Protein AF-A0A972TJZ1-F1 (afdb_monomer)

Solvent-accessible surface area (backbone atoms only — not comparable to full-atom values): 3662 Å² total; per-residue (Å²): 132,60,82,85,76,45,54,73,68,56,48,52,54,37,45,74,42,97,48,83,61,58,38,73,68,55,51,52,50,51,54,50,51,54,53,50,52,52,53,51,51,52,32,61,65,42,48,95,33,91,94,36,73,93,48,38,81,84,51,109

Structure (mmCIF, N/CA/C/O backbone):
data_AF-A0A972TJZ1-F1
#
_entry.id   AF-A0A972TJZ1-F1
#
loop_
_atom_site.group_PDB
_atom_site.id
_atom_site.type_symbol
_a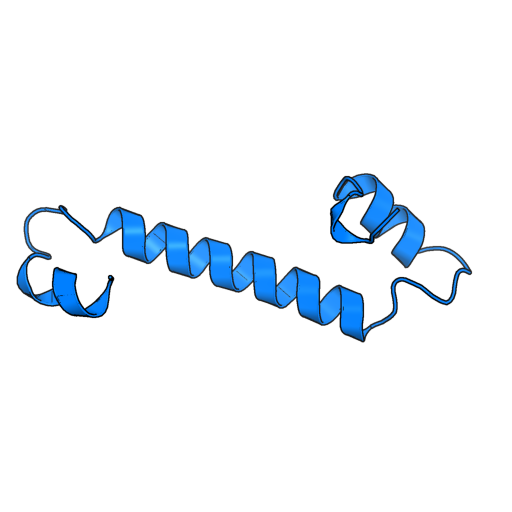tom_site.label_atom_id
_atom_site.label_alt_id
_atom_site.label_comp_id
_atom_site.label_asym_id
_atom_site.label_entity_id
_atom_site.label_seq_id
_atom_site.pdbx_PDB_ins_code
_a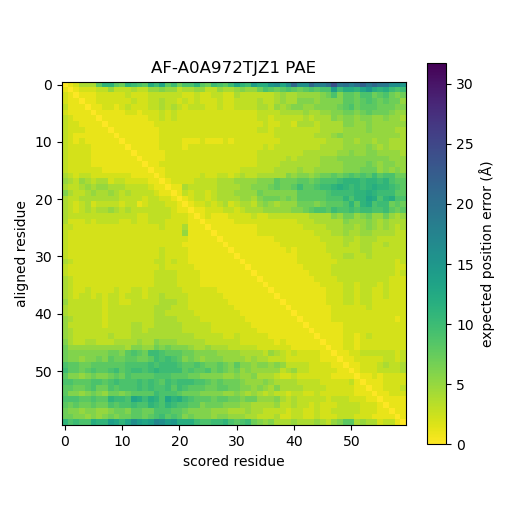tom_site.Cartn_x
_atom_site.Cartn_y
_atom_site.Cartn_z
_atom_site.occupancy
_atom_site.B_iso_or_equiv
_atom_site.auth_seq_id
_atom_site.auth_comp_id
_atom_site.auth_asym_id
_atom_site.auth_atom_id
_atom_site.pdbx_PDB_model_num
ATOM 1 N N . MET A 1 1 ? -15.251 13.283 7.605 1.00 70.69 1 MET A N 1
ATOM 2 C CA . MET A 1 1 ? -13.826 13.136 7.258 1.00 70.69 1 MET A CA 1
ATOM 3 C C . MET A 1 1 ? -13.617 11.704 6.803 1.00 70.69 1 MET A C 1
ATOM 5 O O . MET A 1 1 ? -14.020 10.799 7.534 1.00 70.69 1 MET A O 1
ATOM 9 N N . ALA A 1 2 ? -13.139 11.499 5.578 1.00 90.31 2 ALA A N 1
ATOM 10 C CA . ALA A 1 2 ? -12.860 10.171 5.045 1.00 90.31 2 ALA A CA 1
ATOM 11 C C . ALA A 1 2 ? -11.608 9.582 5.715 1.00 90.31 2 ALA A C 1
ATOM 13 O O . ALA A 1 2 ? -10.789 10.312 6.269 1.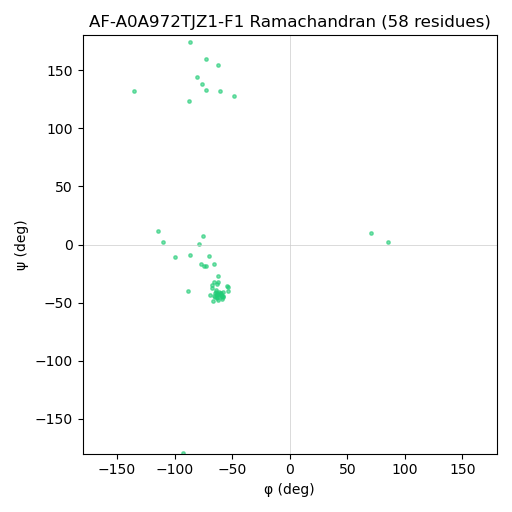00 90.31 2 ALA A O 1
ATOM 14 N N . LEU A 1 3 ? -11.442 8.254 5.676 1.00 91.75 3 LEU A N 1
ATOM 15 C CA . LEU A 1 3 ? -10.242 7.604 6.227 1.00 91.75 3 LEU A CA 1
ATOM 16 C C . LEU A 1 3 ? -8.958 8.043 5.506 1.00 91.75 3 LEU A C 1
ATOM 18 O O . LEU A 1 3 ? -7.897 8.046 6.116 1.00 91.75 3 LEU A O 1
ATOM 22 N N . THR A 1 4 ? -9.078 8.437 4.238 1.00 94.25 4 THR A N 1
ATOM 23 C CA . THR A 1 4 ? -7.998 8.960 3.391 1.00 94.25 4 THR A CA 1
ATOM 24 C C . THR A 1 4 ? -7.551 10.369 3.766 1.00 94.25 4 THR A C 1
ATOM 26 O O . THR A 1 4 ? -6.462 10.769 3.379 1.00 94.25 4 THR A O 1
ATOM 29 N N . ASP A 1 5 ? -8.368 11.113 4.515 1.00 95.38 5 ASP A N 1
ATOM 30 C CA . ASP A 1 5 ? -8.035 12.475 4.949 1.00 95.38 5 ASP A CA 1
ATOM 31 C C . ASP A 1 5 ? -7.219 12.478 6.256 1.00 95.38 5 ASP A C 1
ATOM 33 O O . ASP A 1 5 ? -6.760 13.528 6.700 1.00 95.38 5 ASP A O 1
ATOM 37 N N . LEU A 1 6 ? -7.081 11.318 6.910 1.00 95.25 6 LEU A N 1
ATOM 38 C CA . LEU A 1 6 ? -6.329 11.165 8.152 1.00 95.25 6 LEU A CA 1
ATOM 39 C C . LEU A 1 6 ? -4.834 11.048 7.858 1.00 95.25 6 LEU A C 1
ATOM 41 O O . LEU A 1 6 ? -4.418 10.365 6.922 1.00 95.25 6 LEU A O 1
ATOM 45 N N . SER A 1 7 ? -4.004 11.610 8.734 1.00 96.44 7 SER A N 1
ATOM 46 C CA . SER A 1 7 ? -2.597 11.221 8.771 1.00 96.44 7 SER A CA 1
ATOM 47 C C . SER A 1 7 ? -2.462 9.735 9.124 1.00 96.44 7 SER A C 1
ATOM 49 O O . SER A 1 7 ? -3.294 9.159 9.833 1.00 96.44 7 SER A O 1
ATOM 51 N N . ILE A 1 8 ? -1.356 9.112 8.705 1.00 95.56 8 ILE A N 1
ATOM 52 C CA . ILE A 1 8 ? -1.049 7.715 9.056 1.00 95.56 8 ILE A CA 1
ATOM 53 C C . ILE A 1 8 ? -1.106 7.505 10.575 1.00 95.56 8 ILE A C 1
ATOM 55 O O . ILE A 1 8 ? -1.651 6.512 11.051 1.00 95.56 8 ILE A O 1
ATOM 59 N N . LYS A 1 9 ? -0.614 8.473 11.354 1.00 96.94 9 LYS A N 1
ATOM 60 C CA . LYS A 1 9 ? -0.652 8.416 12.817 1.00 96.94 9 LYS A CA 1
ATOM 61 C C . LYS A 1 9 ? -2.086 8.381 13.353 1.00 96.94 9 LYS A C 1
ATOM 63 O O . LYS A 1 9 ? -2.389 7.546 14.200 1.00 96.94 9 LYS A O 1
ATOM 68 N N . GLU A 1 10 ? -2.964 9.255 12.867 1.00 95.75 10 GLU A N 1
ATOM 69 C CA . GLU A 1 10 ? -4.370 9.299 13.293 1.00 95.75 10 GLU A CA 1
ATOM 70 C C . GLU A 1 10 ? -5.119 8.027 12.902 1.00 95.75 10 GLU A C 1
ATOM 72 O O . GLU A 1 10 ? -5.861 7.473 13.714 1.00 95.75 10 GLU A O 1
ATOM 77 N N . PHE A 1 11 ? -4.887 7.527 11.689 1.00 95.62 11 PHE A N 1
ATOM 78 C CA . PHE A 1 11 ? -5.478 6.282 11.219 1.00 95.62 11 PHE A CA 1
ATOM 79 C C . PHE A 1 11 ? -5.073 5.091 12.107 1.00 95.62 11 PHE A C 1
ATOM 81 O O . PHE A 1 11 ? -5.933 4.314 12.529 1.00 95.62 11 PHE A O 1
ATOM 88 N N . LEU A 1 12 ? -3.788 4.979 12.466 1.00 94.81 12 LEU A N 1
ATOM 89 C CA . LEU A 1 12 ? -3.276 3.916 13.341 1.00 94.81 12 LEU A CA 1
ATOM 90 C C . LEU A 1 12 ? -3.823 4.019 14.769 1.00 94.81 12 LEU A C 1
ATOM 92 O O . LEU A 1 12 ? -4.272 3.019 15.326 1.00 94.81 12 LEU A O 1
ATOM 96 N N . VAL A 1 13 ? -3.851 5.225 15.345 1.00 95.81 13 VAL A N 1
ATOM 97 C CA . VAL A 1 13 ? -4.448 5.458 16.672 1.00 95.81 13 VAL A CA 1
ATOM 98 C C . VAL A 1 13 ? -5.925 5.066 16.676 1.00 95.81 13 VAL A C 1
ATOM 100 O O . VAL A 1 13 ? -6.383 4.401 17.602 1.00 95.81 13 VAL A O 1
ATOM 103 N N . LYS A 1 14 ? -6.673 5.426 15.627 1.00 94.88 14 LYS A N 1
ATOM 104 C CA . LYS A 1 14 ? -8.094 5.084 15.517 1.00 94.88 14 LYS A CA 1
ATOM 105 C C . LYS A 1 14 ? -8.314 3.581 15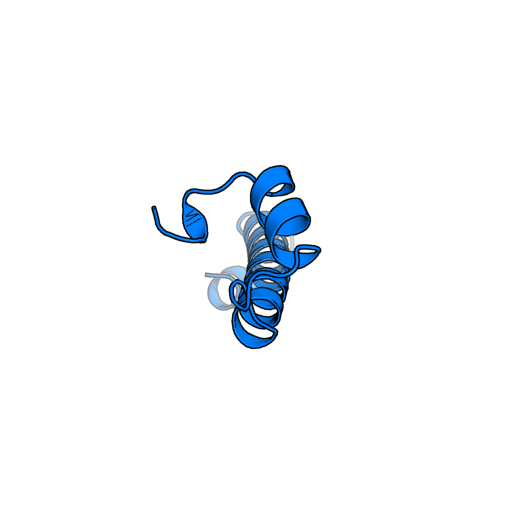.336 1.00 94.88 14 LYS A C 1
ATOM 107 O O . LYS A 1 14 ? -9.238 3.039 15.933 1.00 94.88 14 LYS A O 1
ATOM 112 N N . THR A 1 15 ? -7.451 2.909 14.578 1.00 94.06 15 THR A N 1
ATOM 113 C CA . THR A 1 15 ? -7.462 1.443 14.416 1.00 94.06 15 THR A CA 1
ATOM 114 C C . THR A 1 15 ? -7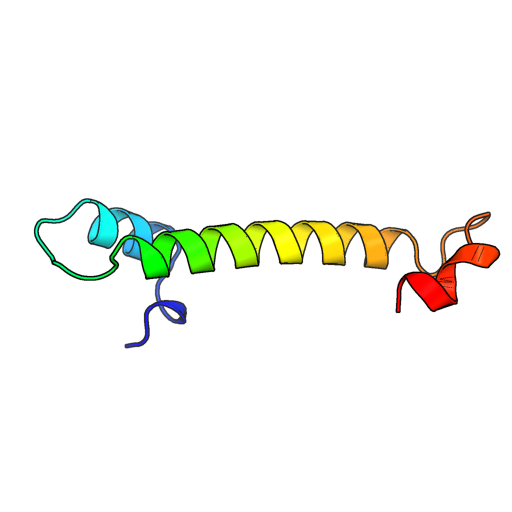.274 0.723 15.752 1.00 94.06 15 THR A C 1
ATOM 116 O O . THR A 1 15 ? -7.955 -0.255 16.025 1.00 94.06 15 THR A O 1
ATOM 119 N N . ALA A 1 16 ? -6.369 1.217 16.599 1.00 94.62 16 ALA A N 1
ATOM 120 C CA . ALA A 1 16 ? -6.085 0.634 17.911 1.00 94.62 16 ALA A CA 1
ATOM 121 C C . ALA A 1 16 ? -7.122 1.001 18.994 1.00 94.62 16 ALA A C 1
ATOM 123 O O . ALA A 1 16 ? -6.968 0.618 20.153 1.00 94.62 16 ALA A O 1
ATOM 124 N N . SER A 1 17 ? -8.145 1.784 18.646 1.00 94.56 17 SER A N 1
ATOM 125 C CA . SER A 1 17 ? -9.175 2.233 19.583 1.00 94.56 17 SER A CA 1
ATOM 126 C C . SER A 1 17 ? -10.319 1.220 19.717 1.00 94.56 17 SER A C 1
ATOM 128 O O . SER A 1 17 ? -10.424 0.265 18.957 1.00 94.56 17 SER A O 1
ATOM 130 N N . ASN A 1 18 ? -11.253 1.485 20.635 1.00 94.25 18 ASN A N 1
ATOM 131 C CA . ASN A 1 18 ? -12.499 0.715 20.761 1.00 94.25 18 ASN A CA 1
ATOM 132 C C . ASN A 1 18 ? -13.533 1.036 19.656 1.00 94.25 18 ASN A C 1
ATOM 134 O O . ASN A 1 18 ? -14.688 0.622 19.750 1.00 94.25 18 ASN A O 1
ATOM 138 N N . SER A 1 19 ? -13.167 1.827 18.640 1.00 90.00 19 SER A N 1
ATOM 139 C CA . SER A 1 19 ? -14.052 2.154 17.522 1.00 90.00 19 SER A CA 1
ATOM 140 C C . SER A 1 19 ? -14.153 0.976 16.544 1.00 90.00 19 SER A C 1
ATOM 142 O O . SER A 1 19 ? -13.127 0.406 16.186 1.00 90.00 19 SER A O 1
ATOM 144 N N . PRO A 1 20 ? -15.349 0.647 16.021 1.00 86.94 20 PRO A N 1
ATOM 145 C CA . PRO A 1 20 ? -15.496 -0.404 15.011 1.00 86.94 20 PRO A CA 1
ATOM 146 C C . PRO A 1 20 ? -14.912 -0.029 13.631 1.00 86.94 20 PRO A C 1
ATOM 148 O O . PRO A 1 20 ? -14.849 -0.880 12.745 1.00 86.94 20 PRO A O 1
ATOM 151 N N . VAL A 1 21 ? -14.517 1.236 13.415 1.00 89.25 21 VAL A N 1
ATOM 152 C CA . VAL A 1 21 ? -13.945 1.742 12.154 1.00 89.25 21 VAL A CA 1
ATOM 153 C C . VAL A 1 21 ? -12.725 2.626 12.447 1.00 89.25 21 VAL A C 1
ATOM 155 O O . VAL A 1 21 ? -12.854 3.586 13.215 1.00 89.25 21 VAL A O 1
ATOM 158 N N . PRO A 1 22 ? -11.578 2.434 11.765 1.00 90.06 22 PRO A N 1
ATOM 159 C CA . PRO A 1 22 ? -11.335 1.546 10.620 1.00 90.06 22 PRO A CA 1
ATOM 160 C C . PRO A 1 22 ? -11.298 0.058 10.992 1.00 90.06 22 PRO A C 1
ATOM 162 O O . PRO A 1 22 ? -10.649 -0.338 11.952 1.00 90.06 22 PRO A O 1
ATOM 165 N N . GLY A 1 23 ? -12.007 -0.757 10.206 1.00 91.56 23 GLY A N 1
ATOM 166 C CA . GLY A 1 23 ? -12.039 -2.213 10.365 1.00 91.56 23 GLY A CA 1
ATOM 167 C C . GLY A 1 23 ? -10.983 -2.918 9.508 1.00 91.56 23 GLY A C 1
ATOM 168 O O . GLY A 1 23 ? -10.265 -2.282 8.734 1.00 91.56 23 GLY A O 1
ATOM 169 N N . GLY A 1 24 ? -10.935 -4.253 9.580 1.00 93.19 24 GLY A N 1
ATOM 170 C CA . GLY A 1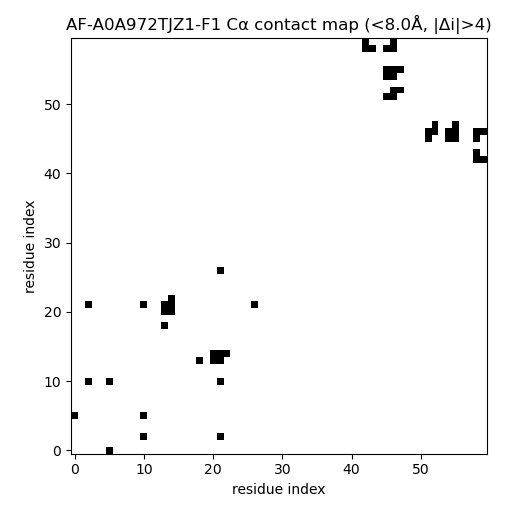 24 ? -9.934 -5.063 8.868 1.00 93.19 24 GLY A CA 1
ATOM 171 C C . GLY A 1 24 ? -9.874 -4.815 7.355 1.00 93.19 24 GLY A C 1
ATOM 172 O O . GLY A 1 24 ? -8.787 -4.763 6.788 1.00 93.19 24 GLY A O 1
ATOM 173 N N . GLY A 1 25 ? -11.017 -4.563 6.706 1.00 94.81 25 GLY A N 1
ATOM 174 C CA . GLY A 1 25 ? -11.056 -4.217 5.280 1.00 94.81 25 GLY A CA 1
ATOM 175 C C . GLY A 1 25 ? -10.362 -2.889 4.954 1.00 94.81 25 GLY A C 1
ATOM 176 O O . GLY A 1 25 ? -9.642 -2.798 3.965 1.00 94.81 25 GLY A O 1
ATOM 177 N N . SER A 1 26 ? -10.510 -1.870 5.807 1.00 94.88 26 SER A N 1
ATOM 178 C CA . SER A 1 26 ? -9.825 -0.582 5.634 1.00 94.88 26 SER A CA 1
ATOM 179 C C . SER A 1 26 ? -8.313 -0.710 5.819 1.00 94.88 26 SER A C 1
ATOM 181 O O . SER A 1 26 ? -7.554 -0.045 5.120 1.00 94.88 26 SER A O 1
ATOM 183 N N . ILE A 1 27 ? -7.875 -1.587 6.727 1.00 94.69 27 ILE A N 1
ATOM 184 C CA . ILE A 1 27 ? -6.455 -1.907 6.919 1.00 94.69 27 ILE A CA 1
ATOM 185 C C . ILE A 1 27 ? -5.896 -2.621 5.694 1.00 94.69 27 ILE A C 1
ATOM 187 O O . ILE A 1 27 ? -4.879 -2.193 5.159 1.00 94.69 27 ILE A O 1
ATOM 191 N N . ALA A 1 28 ? -6.594 -3.650 5.206 1.00 96.56 28 ALA A N 1
ATOM 192 C CA . ALA A 1 28 ? -6.202 -4.365 3.997 1.00 96.56 28 ALA A CA 1
ATOM 193 C C . ALA A 1 28 ? -6.101 -3.423 2.785 1.00 96.56 28 ALA A C 1
ATOM 195 O O . ALA A 1 28 ? -5.138 -3.503 2.026 1.00 96.56 28 ALA A O 1
ATOM 196 N N . ALA A 1 29 ? -7.044 -2.485 2.643 1.00 96.00 29 ALA A N 1
ATOM 197 C CA . ALA A 1 29 ? -7.011 -1.475 1.589 1.00 96.00 29 ALA A CA 1
ATOM 198 C C . ALA A 1 29 ? -5.788 -0.548 1.702 1.00 96.00 29 ALA A C 1
ATOM 200 O O . ALA A 1 29 ? -5.116 -0.313 0.700 1.00 96.00 29 ALA A O 1
ATOM 201 N N . LEU A 1 30 ? -5.456 -0.059 2.905 1.00 95.62 30 LEU A N 1
ATOM 202 C CA . LEU A 1 30 ? -4.256 0.759 3.112 1.00 95.62 30 LEU A CA 1
ATOM 203 C C . LEU A 1 30 ? -2.976 -0.032 2.806 1.00 95.62 30 LEU A C 1
ATOM 205 O O . LEU A 1 30 ? -2.090 0.478 2.126 1.00 95.62 30 LEU A O 1
ATOM 209 N N . SER A 1 31 ? -2.885 -1.286 3.257 1.00 96.25 31 SER A N 1
ATOM 210 C CA . SER A 1 31 ? -1.746 -2.159 2.953 1.00 96.25 31 SER A CA 1
ATOM 211 C C . SER A 1 31 ? -1.581 -2.385 1.448 1.00 96.25 31 SER A C 1
ATOM 213 O O . SER A 1 31 ? -0.465 -2.291 0.939 1.00 96.25 31 SER A O 1
ATOM 215 N N . ALA A 1 32 ? -2.679 -2.625 0.725 1.00 97.88 32 ALA A N 1
ATOM 216 C CA . ALA A 1 32 ? -2.662 -2.770 -0.727 1.00 97.88 32 ALA A CA 1
ATOM 217 C C . ALA A 1 32 ? -2.234 -1.474 -1.434 1.00 97.88 32 ALA A C 1
ATOM 219 O O . ALA A 1 32 ? -1.432 -1.529 -2.362 1.00 97.88 32 ALA A O 1
ATOM 220 N N . ALA A 1 33 ? -2.705 -0.312 -0.972 1.00 97.00 33 ALA A N 1
ATOM 221 C CA . ALA A 1 33 ? -2.313 0.981 -1.530 1.00 97.00 33 ALA A CA 1
ATOM 222 C C . ALA A 1 33 ? -0.810 1.256 -1.352 1.00 97.00 33 ALA A C 1
ATOM 224 O O . ALA A 1 33 ? -0.146 1.682 -2.294 1.00 97.00 33 ALA A O 1
ATOM 225 N N . VAL A 1 34 ? -0.251 0.954 -0.173 1.00 96.94 34 VAL A N 1
ATOM 226 C CA . VAL A 1 34 ? 1.194 1.083 0.074 1.00 96.94 34 VAL A CA 1
ATOM 227 C C . VAL A 1 34 ? 1.984 0.138 -0.834 1.00 96.94 34 VAL A C 1
ATOM 229 O O . VAL A 1 34 ? 2.941 0.575 -1.473 1.00 96.94 34 VAL A O 1
ATOM 232 N N . ALA A 1 35 ? 1.565 -1.124 -0.957 1.00 98.19 35 ALA A N 1
ATOM 233 C CA . ALA A 1 35 ? 2.199 -2.075 -1.869 1.00 98.19 35 ALA A CA 1
ATOM 234 C C . ALA A 1 35 ? 2.162 -1.590 -3.331 1.00 98.19 35 ALA A C 1
ATOM 236 O O . ALA A 1 35 ? 3.197 -1.573 -3.993 1.00 98.19 35 ALA A O 1
ATOM 237 N N . ALA A 1 36 ? 1.005 -1.123 -3.809 1.00 98.06 36 ALA A N 1
ATOM 238 C CA . ALA A 1 36 ? 0.851 -0.595 -5.162 1.00 98.06 36 ALA A CA 1
ATOM 239 C C . ALA A 1 36 ? 1.736 0.636 -5.407 1.00 98.06 36 ALA A C 1
ATOM 241 O O . ALA A 1 36 ? 2.379 0.726 -6.447 1.00 98.06 36 ALA A O 1
ATOM 242 N N . SER A 1 37 ? 1.839 1.545 -4.431 1.00 97.88 37 SER A N 1
ATOM 243 C CA . SER A 1 37 ? 2.699 2.731 -4.545 1.00 97.88 37 SER A CA 1
ATOM 244 C C . SER A 1 37 ? 4.186 2.381 -4.678 1.00 97.88 37 SER A C 1
ATOM 246 O O . SER A 1 37 ? 4.919 3.043 -5.411 1.00 97.88 37 SER A O 1
ATOM 248 N N . LEU A 1 38 ? 4.638 1.303 -4.024 1.00 98.00 38 LEU A N 1
ATOM 249 C CA . LEU A 1 38 ? 5.998 0.788 -4.188 1.00 98.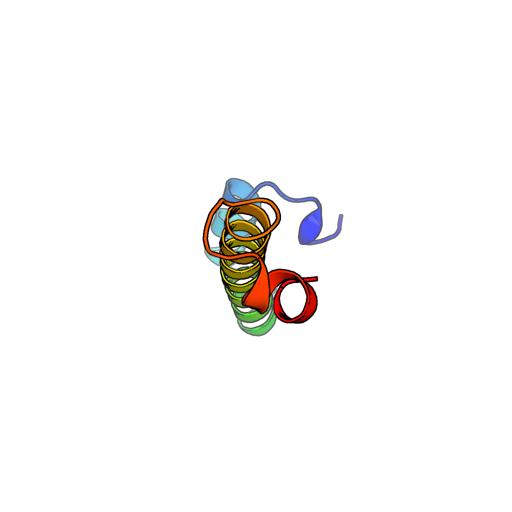00 38 LEU A CA 1
ATOM 250 C C . LEU A 1 38 ? 6.207 0.187 -5.580 1.00 98.00 38 LEU A C 1
ATOM 252 O O . LEU A 1 38 ? 7.229 0.461 -6.206 1.00 98.00 38 LEU A O 1
ATOM 256 N N . SER A 1 39 ? 5.248 -0.595 -6.083 1.00 96.75 39 SER A N 1
ATOM 257 C CA . SER A 1 39 ? 5.292 -1.115 -7.455 1.00 96.75 39 SER A CA 1
ATOM 258 C C . SER A 1 39 ? 5.348 0.013 -8.486 1.00 96.75 39 SER A C 1
ATOM 260 O O . SER A 1 39 ? 6.181 -0.025 -9.388 1.00 96.75 39 SER A O 1
ATOM 262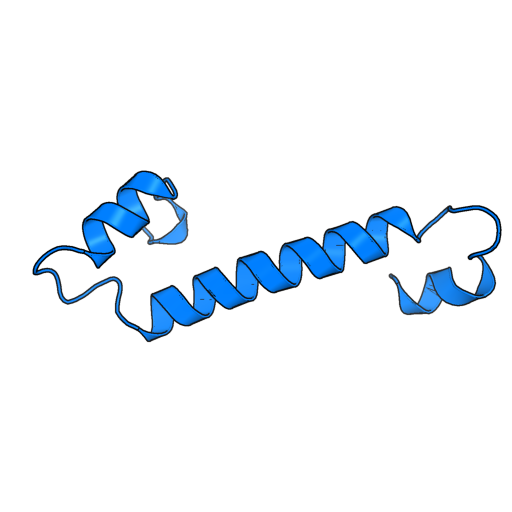 N N . GLU A 1 40 ? 4.532 1.054 -8.311 1.00 97.44 40 GLU A N 1
ATOM 263 C CA . GLU A 1 40 ? 4.533 2.236 -9.174 1.00 97.44 40 GLU A CA 1
ATOM 264 C C . GLU A 1 40 ? 5.876 2.978 -9.121 1.00 97.44 40 GLU A C 1
ATOM 266 O O . GLU A 1 40 ? 6.408 3.375 -10.156 1.00 97.44 40 GLU A O 1
ATOM 271 N N . MET A 1 41 ? 6.471 3.134 -7.934 1.00 97.50 41 MET A N 1
ATOM 272 C CA . MET A 1 41 ? 7.800 3.734 -7.794 1.00 97.50 41 MET A CA 1
ATOM 273 C C . MET A 1 41 ? 8.849 2.961 -8.599 1.00 97.50 41 MET A C 1
ATOM 275 O O . MET A 1 41 ? 9.665 3.575 -9.282 1.00 97.50 41 MET A O 1
ATOM 279 N N . VAL A 1 42 ? 8.832 1.626 -8.538 1.00 96.38 42 VAL A N 1
ATOM 280 C CA . VAL A 1 42 ? 9.771 0.791 -9.299 1.00 96.38 42 VAL A CA 1
ATOM 281 C C . VAL A 1 42 ? 9.546 0.947 -10.802 1.00 96.38 42 VAL A C 1
ATOM 283 O O . VAL A 1 42 ? 10.518 1.159 -11.519 1.00 96.38 42 VAL A O 1
ATOM 286 N N . ALA A 1 43 ? 8.297 0.925 -11.275 1.00 96.44 43 ALA A N 1
ATOM 287 C CA . ALA A 1 43 ? 7.982 1.159 -12.686 1.00 96.44 43 ALA A CA 1
ATOM 288 C C . ALA A 1 43 ? 8.500 2.530 -13.161 1.00 96.44 43 ALA A C 1
ATOM 290 O O . ALA A 1 43 ? 9.197 2.622 -14.171 1.00 96.44 43 ALA A O 1
ATOM 291 N N . ARG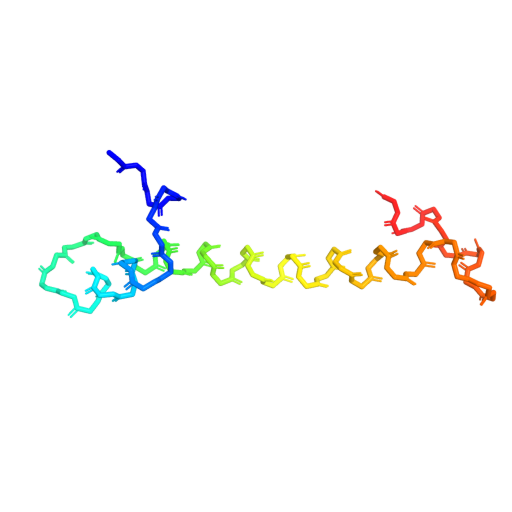 A 1 44 ? 8.280 3.586 -12.366 1.00 96.00 44 ARG A N 1
ATOM 292 C CA . ARG A 1 44 ? 8.785 4.940 -12.647 1.00 96.00 44 ARG A CA 1
ATOM 293 C C . ARG A 1 44 ? 10.312 5.035 -12.681 1.00 96.00 44 ARG A C 1
ATOM 295 O O . ARG A 1 44 ? 10.834 5.858 -13.419 1.00 96.00 44 ARG A O 1
ATOM 302 N N . LEU A 1 45 ? 11.024 4.233 -11.888 1.00 94.88 45 LEU A N 1
ATOM 303 C CA . LEU A 1 45 ? 12.493 4.167 -11.917 1.00 94.88 45 LEU A CA 1
ATOM 304 C C . LEU A 1 45 ? 13.033 3.362 -13.110 1.00 94.88 45 LEU A C 1
ATOM 306 O O . LEU A 1 45 ? 14.227 3.448 -13.404 1.00 94.88 45 LEU A O 1
ATOM 310 N N . THR A 1 46 ? 12.187 2.552 -13.749 1.00 94.81 46 THR A N 1
ATOM 311 C CA . THR A 1 46 ? 12.531 1.753 -14.932 1.00 94.81 46 THR A CA 1
ATOM 312 C C . THR A 1 46 ? 12.315 2.538 -16.223 1.00 94.81 46 THR A C 1
ATOM 314 O O . THR A 1 46 ? 13.142 2.448 -17.126 1.00 94.81 46 THR A O 1
ATOM 317 N N . ILE A 1 47 ? 11.240 3.324 -16.315 1.00 95.62 47 ILE A N 1
ATOM 318 C CA . ILE A 1 47 ? 10.967 4.172 -17.485 1.00 95.62 47 ILE A CA 1
ATOM 319 C C . ILE A 1 47 ? 12.108 5.186 -17.675 1.00 95.62 47 ILE A C 1
ATOM 321 O O . ILE A 1 47 ? 12.516 5.852 -16.723 1.00 95.62 47 ILE A O 1
ATOM 325 N N . GLY A 1 48 ? 12.624 5.311 -18.902 1.00 91.69 48 GLY A N 1
ATOM 326 C CA . GLY A 1 48 ? 13.734 6.206 -19.237 1.00 91.69 48 GLY A CA 1
ATOM 327 C C . GLY A 1 48 ? 15.101 5.790 -18.683 1.00 91.69 48 GLY A C 1
ATOM 328 O O . GLY A 1 48 ? 16.038 6.588 -18.726 1.00 91.69 48 GLY A O 1
ATOM 329 N N . LYS A 1 49 ? 15.235 4.576 -18.130 1.00 95.56 49 LYS A N 1
ATOM 330 C CA . LYS A 1 49 ? 16.514 4.051 -17.645 1.00 95.56 49 LYS A CA 1
ATOM 331 C C . LYS A 1 49 ? 17.269 3.343 -18.768 1.00 95.56 49 LYS A C 1
ATOM 333 O O . LYS A 1 49 ? 16.793 2.338 -19.294 1.00 95.56 49 LYS A O 1
ATOM 338 N N . ASP A 1 50 ? 18.494 3.795 -19.032 1.00 94.62 50 ASP A N 1
ATOM 339 C CA . ASP A 1 50 ? 19.391 3.177 -20.013 1.00 94.62 50 ASP A CA 1
ATOM 340 C C . ASP A 1 50 ? 19.482 1.651 -19.832 1.00 94.62 50 ASP A C 1
ATOM 342 O O . ASP A 1 50 ? 19.754 1.140 -18.736 1.00 94.62 50 ASP A O 1
ATOM 346 N N . GLY A 1 51 ? 19.263 0.917 -20.926 1.00 93.75 51 GLY A N 1
ATOM 347 C CA . GLY A 1 51 ? 19.294 -0.546 -20.944 1.00 93.75 51 GLY A CA 1
ATOM 348 C C . GLY A 1 51 ? 17.978 -1.223 -20.547 1.00 93.75 51 GLY A C 1
ATOM 349 O O . GLY A 1 51 ? 17.929 -2.453 -20.523 1.00 93.75 51 GLY A O 1
ATOM 350 N N . TYR A 1 52 ? 16.921 -0.456 -20.264 1.00 94.50 52 TYR A N 1
ATOM 351 C CA . TYR A 1 52 ? 15.565 -0.960 -20.002 1.00 94.50 52 TYR A CA 1
ATOM 352 C C . TYR A 1 52 ? 14.551 -0.529 -21.071 1.00 94.50 52 TYR A C 1
ATOM 354 O O . TYR A 1 52 ? 13.357 -0.768 -20.905 1.00 94.50 52 TYR A O 1
ATOM 362 N N . ASP A 1 53 ? 15.018 0.021 -22.197 1.00 94.06 53 ASP A N 1
ATOM 363 C CA . ASP A 1 53 ? 14.184 0.540 -23.292 1.00 94.06 53 ASP A CA 1
ATOM 364 C C . ASP A 1 53 ? 13.168 -0.496 -23.804 1.00 94.06 53 ASP A C 1
ATOM 366 O O . ASP A 1 53 ? 12.021 -0.177 -24.106 1.00 94.06 53 ASP A O 1
ATOM 370 N N . ALA A 1 54 ? 13.571 -1.772 -23.841 1.00 94.50 54 ALA A N 1
ATOM 371 C CA . ALA A 1 54 ? 12.723 -2.879 -24.281 1.00 94.50 54 ALA A CA 1
ATOM 372 C C . ALA A 1 54 ? 11.515 -3.150 -23.363 1.00 94.50 54 ALA A C 1
ATOM 374 O O . ALA A 1 54 ? 10.595 -3.846 -23.782 1.00 94.50 54 ALA A O 1
ATOM 375 N N . PHE A 1 55 ? 11.521 -2.629 -22.134 1.00 93.38 55 PHE A N 1
ATOM 376 C CA . PHE A 1 55 ? 10.483 -2.850 -21.125 1.00 93.38 55 PHE A CA 1
ATOM 377 C C . PHE A 1 55 ? 9.642 -1.596 -20.850 1.00 93.38 55 PHE A C 1
ATOM 379 O O . PHE A 1 55 ? 8.772 -1.638 -19.987 1.00 93.38 55 PHE A O 1
ATOM 386 N N . GLU A 1 56 ? 9.876 -0.475 -21.543 1.00 89.12 56 GLU A N 1
ATOM 387 C CA . GLU A 1 56 ? 9.148 0.771 -21.266 1.00 89.12 56 GLU A CA 1
ATOM 388 C C . GLU A 1 56 ? 7.637 0.644 -21.459 1.00 89.12 56 GLU A C 1
ATOM 390 O O . GLU A 1 56 ? 6.881 1.167 -20.645 1.00 89.12 56 GLU A O 1
ATOM 395 N N . GLU A 1 57 ? 7.192 -0.034 -22.519 1.00 92.12 57 GLU A N 1
ATOM 396 C CA . GLU A 1 57 ? 5.760 -0.204 -22.800 1.00 92.12 57 GLU A CA 1
ATOM 397 C C . GLU A 1 57 ? 5.060 -1.059 -21.737 1.00 92.12 57 GLU A C 1
ATOM 399 O O . GLU A 1 57 ? 3.913 -0.783 -21.407 1.00 92.12 57 GLU A O 1
ATOM 404 N N . ASP A 1 58 ? 5.757 -2.033 -21.144 1.00 92.88 58 ASP A N 1
ATOM 405 C CA . ASP A 1 58 ? 5.213 -2.874 -20.068 1.00 92.88 58 ASP A CA 1
ATOM 406 C C . ASP A 1 58 ? 5.119 -2.132 -18.720 1.00 92.88 58 ASP A C 1
ATOM 408 O O . ASP A 1 58 ? 4.434 -2.589 -17.805 1.00 92.88 58 ASP A O 1
ATOM 412 N N . MET A 1 59 ? 5.845 -1.018 -18.569 1.00 92.94 59 MET A N 1
ATOM 413 C CA . MET A 1 59 ? 5.933 -0.247 -17.321 1.00 92.94 59 MET A CA 1
ATOM 414 C C . MET A 1 59 ? 5.020 0.990 -17.299 1.00 92.94 59 MET A C 1
ATOM 416 O O . MET A 1 59 ? 4.894 1.607 -16.238 1.00 92.94 59 MET A O 1
ATOM 420 N N . LYS A 1 60 ? 4.424 1.368 -18.438 1.00 86.56 60 LYS A N 1
ATOM 421 C CA . LYS A 1 60 ? 3.475 2.488 -18.582 1.00 86.56 60 LYS A CA 1
ATOM 422 C C . LYS A 1 60 ? 2.052 2.084 -18.198 1.00 86.56 60 LYS A C 1
ATOM 424 O O . LYS A 1 60 ? 1.364 2.951 -17.613 1.00 86.56 60 LYS A O 1
#

Nearest PDB structures (foldseek):
  1o5h-assembly1_B  TM=9.457E-01  e=3.626E-02  Thermotoga maritima
  7vg5-assembly1_B  TM=9.687E-01  e=3.382E-02  Methylorubrum extorquens AM1
  7vg4-assembly1_A  TM=9.601E-01  e=3.886E-02  Methylorubrum extorquens AM1
  2pfd-assembly1_A  TM=8.761E-01  e=6.319E-02  Rattus norvegicus

Radius of gyration: 17.01 Å; Cα contacts (8 Å, |Δi|>4): 27; chains: 1; bounding box: 35×18×45 Å

Mean predicted aligned error: 3.73 Å

Foldseek 3Di:
DDLVVDDPVRNVVCAPDPDCPPDPVVVVVVVVVVVVVVLLVVLVVLAPDPPSVVCVVVSD

Sequence (60 aa):
MALTDLSIKEFLVKTASNSPVPGGGSIAALSAAVAASLSEMVARLTIGKDGYDAFEEDMK

Secondary structure (DSSP, 8-state):
--GGGS-HHHHHHHHTSS-S-S-HHHHHHHHHHHHHHHHHHHHHHHTT-TT-GGGHHHH-

pLDDT: mean 94.1, std 4.01, range [70.69, 98.19]